Protein AF-A0AAU7BY46-F1 (afdb_monomer)

Foldseek 3Di:
DDPPPPDDQDEDEDEDQDDPDVPDPDQKDKDADADPPPRDRPNVSHIYIYGHCPPPPDD

Mean predicted aligned error: 9.15 Å

Secondary structure (DSSP, 8-state):
--GGGGPPPEEEEEEESS-S-TT--SSEEEE----TTT-----TTEEEEEEE-TTSS--

Sequence (59 aa):
MTVYAQLRGVIFLAIADFILFPSKKDWRSNHRLLDTKTYEYNLQDCHFIFLELENLIKH

Organism: NCBI:txid3141789

Radius of gyration: 15.73 Å; Cα contacts (8 Å, |Δi|>4): 64; chains: 1; bounding box: 42×17×48 Å

Solvent-accessible surface area (backbone atoms only — not comparable to full-atom values): 4134 Å² total; per-residue (Å²): 135,69,85,70,84,72,73,73,72,53,82,53,79,58,84,53,101,56,82,87,57,88,86,59,89,65,64,64,50,85,50,79,60,54,44,91,88,78,63,44,67,82,51,78,57,49,45,46,49,46,52,53,65,82,74,82,75,77,124

pLDDT: mean 72.54, std 12.44, range [46.28, 95.56]

Structure (mmCIF, N/CA/C/O backbone):
data_AF-A0AAU7BY46-F1
#
_entry.id   AF-A0AAU7BY46-F1
#
loop_
_atom_site.group_PDB
_atom_site.id
_atom_site.type_symbol
_atom_site.label_atom_id
_atom_site.label_alt_id
_atom_site.label_comp_id
_atom_site.label_asym_id
_atom_site.label_entity_id
_atom_site.label_seq_id
_atom_site.pdbx_PDB_ins_code
_atom_site.Cartn_x
_atom_site.Cartn_y
_atom_site.Cartn_z
_atom_site.occupancy
_atom_site.B_iso_or_equiv
_atom_site.auth_seq_id
_atom_site.auth_comp_id
_atom_site.auth_asym_id
_atom_site.auth_atom_id
_atom_site.pdbx_PDB_model_num
ATOM 1 N N . MET A 1 1 ? 2.648 -0.984 -33.224 1.00 46.28 1 MET A N 1
ATOM 2 C CA . MET A 1 1 ? 1.520 -0.879 -32.274 1.00 46.28 1 MET A CA 1
ATOM 3 C C . MET A 1 1 ? 1.862 -1.742 -31.077 1.00 46.28 1 MET A C 1
ATOM 5 O O . MET A 1 1 ? 1.981 -2.950 -31.222 1.00 46.28 1 MET A O 1
ATOM 9 N N . THR A 1 2 ? 2.195 -1.114 -29.956 1.00 47.91 2 THR A N 1
ATOM 10 C CA . THR A 1 2 ? 2.712 -1.786 -28.761 1.00 47.91 2 THR A CA 1
ATOM 11 C C . THR A 1 2 ? 1.576 -2.500 -28.026 1.00 47.91 2 THR A C 1
ATOM 13 O O . THR A 1 2 ? 0.541 -1.904 -27.743 1.00 47.91 2 THR A O 1
ATOM 16 N N . VAL A 1 3 ? 1.789 -3.783 -27.716 1.00 58.31 3 VAL A N 1
ATOM 17 C CA .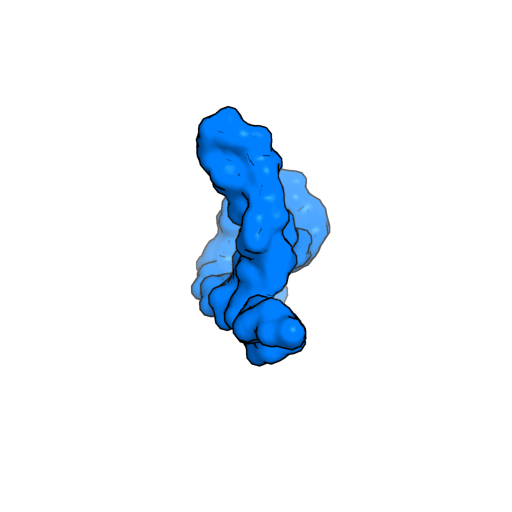 VAL A 1 3 ? 0.860 -4.726 -27.051 1.00 58.31 3 VAL A CA 1
ATOM 18 C C . VAL A 1 3 ? 0.240 -4.184 -25.747 1.00 58.31 3 VAL A C 1
ATOM 20 O O . VAL A 1 3 ? -0.818 -4.635 -25.325 1.00 58.31 3 VAL A O 1
ATOM 23 N N . TYR A 1 4 ? 0.841 -3.158 -25.146 1.00 57.28 4 TYR A N 1
ATOM 24 C CA . TYR A 1 4 ? 0.397 -2.539 -23.897 1.00 57.28 4 TYR A CA 1
ATOM 25 C C . TYR A 1 4 ? -0.789 -1.571 -24.029 1.00 57.28 4 TYR A C 1
ATOM 27 O O . TYR A 1 4 ? -1.421 -1.265 -23.025 1.00 57.28 4 TYR A O 1
ATOM 35 N N . ALA A 1 5 ? -1.143 -1.117 -25.238 1.00 57.16 5 ALA A N 1
ATOM 36 C CA . ALA A 1 5 ? -2.221 -0.136 -25.432 1.00 57.16 5 ALA A CA 1
ATOM 37 C C . ALA A 1 5 ? -3.637 -0.667 -25.104 1.00 57.16 5 ALA A C 1
ATOM 39 O O . ALA A 1 5 ? -4.599 0.094 -25.136 1.00 57.16 5 ALA A O 1
ATOM 40 N N . GLN A 1 6 ? -3.779 -1.967 -24.824 1.00 66.38 6 GLN A N 1
ATOM 41 C CA . GLN A 1 6 ? -5.063 -2.634 -24.571 1.00 66.38 6 GLN A CA 1
ATOM 42 C C . GLN A 1 6 ? -5.211 -3.183 -23.145 1.00 66.38 6 GLN A C 1
ATOM 44 O O . GLN A 1 6 ? -6.177 -3.898 -22.866 1.00 66.38 6 GLN A O 1
ATOM 49 N N . LEU A 1 7 ? -4.279 -2.884 -22.237 1.00 63.47 7 LEU A N 1
ATOM 50 C CA . LEU A 1 7 ? -4.410 -3.317 -20.848 1.00 63.47 7 LEU A CA 1
ATOM 51 C C . LEU A 1 7 ? -5.592 -2.589 -20.192 1.00 63.47 7 LEU A C 1
ATOM 53 O O . LEU A 1 7 ? -5.656 -1.364 -20.172 1.00 63.47 7 LEU A O 1
ATOM 57 N N . ARG A 1 8 ? -6.559 -3.358 -19.682 1.00 69.44 8 ARG A N 1
ATOM 58 C CA . ARG A 1 8 ? -7.678 -2.835 -18.888 1.00 69.44 8 ARG A CA 1
ATOM 59 C C . ARG A 1 8 ? -7.222 -2.747 -17.435 1.00 69.44 8 ARG A C 1
ATOM 61 O O . ARG A 1 8 ? -6.665 -3.717 -16.925 1.00 69.44 8 ARG A O 1
ATOM 68 N N . GLY A 1 9 ? -7.459 -1.607 -16.788 1.00 68.19 9 GLY A N 1
ATOM 69 C CA . GLY A 1 9 ? -7.109 -1.403 -15.381 1.00 68.19 9 GLY A CA 1
ATOM 70 C C . GLY A 1 9 ? -7.709 -2.486 -14.480 1.00 68.19 9 GLY A C 1
ATOM 71 O O . GLY A 1 9 ? -8.852 -2.907 -14.674 1.00 68.19 9 GLY A O 1
ATOM 72 N N . VAL A 1 10 ? -6.926 -2.947 -13.505 1.00 68.88 10 VAL A N 1
ATOM 73 C CA . VAL A 1 10 ? -7.333 -3.970 -12.533 1.00 68.88 10 VAL A CA 1
ATOM 74 C C . VAL A 1 10 ? -7.570 -3.283 -11.192 1.00 68.88 10 VAL A C 1
ATOM 76 O O . VAL A 1 10 ? -6.684 -2.604 -10.678 1.00 68.88 10 VAL A O 1
ATOM 79 N N . ILE A 1 11 ? -8.765 -3.460 -10.621 1.00 69.50 11 ILE A N 1
ATOM 80 C CA . ILE A 1 11 ? -9.141 -2.878 -9.326 1.00 69.50 11 ILE A CA 1
ATOM 81 C C . ILE A 1 11 ? -9.137 -3.982 -8.268 1.00 69.50 11 ILE A C 1
ATOM 83 O O . ILE A 1 11 ? -9.908 -4.936 -8.366 1.00 69.50 11 ILE A O 1
ATOM 87 N N . PHE A 1 12 ? -8.309 -3.821 -7.235 1.00 70.38 12 PHE A N 1
ATOM 88 C CA . PHE A 1 12 ? -8.367 -4.631 -6.021 1.00 70.38 12 PHE A CA 1
ATOM 89 C C . PHE A 1 12 ? -9.109 -3.849 -4.935 1.00 70.38 12 PHE A C 1
ATOM 91 O O . PHE A 1 12 ? -8.700 -2.746 -4.568 1.00 70.38 12 PHE A O 1
ATOM 98 N N . LEU A 1 13 ? -10.203 -4.418 -4.425 1.00 69.31 13 LEU A N 1
ATOM 99 C CA . LEU A 1 13 ? -11.005 -3.826 -3.357 1.00 69.31 13 LEU A CA 1
ATOM 100 C C . LEU A 1 13 ? -10.907 -4.691 -2.101 1.00 69.31 13 LEU A C 1
ATOM 102 O O . LEU A 1 13 ? -11.285 -5.861 -2.120 1.00 69.31 13 LEU A O 1
ATOM 106 N N . ALA A 1 14 ? -10.425 -4.097 -1.013 1.00 71.31 14 ALA A N 1
ATOM 107 C CA . ALA A 1 14 ? -10.458 -4.688 0.317 1.00 71.31 14 ALA A CA 1
ATOM 108 C C . ALA A 1 14 ? -11.453 -3.906 1.181 1.00 71.31 14 ALA A C 1
ATOM 110 O O . ALA A 1 14 ? -11.405 -2.676 1.225 1.00 71.31 14 ALA A O 1
ATOM 111 N N . ILE A 1 15 ? -12.348 -4.626 1.857 1.00 70.44 15 ILE A N 1
ATOM 112 C CA . ILE A 1 15 ? -13.312 -4.065 2.807 1.00 70.44 15 ILE A CA 1
ATOM 113 C C . ILE A 1 15 ? -12.898 -4.548 4.195 1.00 70.44 15 ILE A C 1
ATOM 115 O O . ILE A 1 15 ? -12.708 -5.747 4.397 1.00 70.44 15 ILE A O 1
ATOM 119 N N . ALA A 1 16 ? -12.731 -3.614 5.125 1.00 70.56 16 ALA A N 1
ATOM 120 C CA . ALA A 1 16 ? -12.339 -3.885 6.500 1.00 70.56 16 ALA A CA 1
ATOM 121 C C . ALA A 1 16 ? -13.397 -3.326 7.457 1.00 70.56 16 ALA A C 1
ATOM 123 O O . ALA A 1 16 ? -13.890 -2.219 7.254 1.00 70.56 16 ALA A O 1
ATOM 124 N N . ASP A 1 17 ? -13.719 -4.089 8.500 1.00 72.44 17 ASP A N 1
ATOM 125 C CA . ASP A 1 17 ? -14.654 -3.701 9.565 1.00 72.44 17 ASP A CA 1
ATOM 126 C C . ASP A 1 17 ? -13.906 -3.089 10.764 1.00 72.44 17 ASP A C 1
ATOM 128 O O . ASP A 1 17 ? -14.089 -3.465 11.919 1.00 72.44 17 ASP A O 1
ATOM 132 N N . PHE A 1 18 ? -12.936 -2.221 10.474 1.00 73.56 18 PHE A N 1
ATOM 133 C CA . PHE A 1 18 ? -12.157 -1.494 11.474 1.00 73.56 18 PHE A CA 1
ATOM 134 C C . PHE A 1 18 ? -11.513 -0.248 10.855 1.00 73.56 18 PHE A C 1
ATOM 136 O O . PHE A 1 18 ? -11.358 -0.149 9.637 1.00 73.56 18 PHE A O 1
ATOM 143 N N . ILE A 1 19 ? -11.111 0.692 11.713 1.00 75.31 19 ILE A N 1
ATOM 144 C CA . ILE A 1 19 ? -10.417 1.922 11.317 1.00 75.31 19 ILE A CA 1
ATOM 145 C C . ILE A 1 19 ? -8.955 1.584 11.005 1.00 75.31 19 ILE A C 1
ATOM 147 O O . ILE A 1 19 ? -8.190 1.225 11.905 1.00 75.31 19 ILE A O 1
ATOM 151 N N . LEU A 1 20 ? -8.563 1.682 9.734 1.00 77.75 20 LEU A N 1
ATOM 152 C CA . LEU A 1 20 ? -7.212 1.346 9.270 1.00 77.75 20 LEU A CA 1
ATOM 153 C C . LEU A 1 20 ? -6.251 2.533 9.436 1.00 77.75 20 LEU A C 1
ATOM 155 O O . LEU A 1 20 ? -5.073 2.337 9.747 1.00 77.75 20 LEU A O 1
ATOM 159 N N . PHE A 1 21 ? -6.744 3.763 9.279 1.00 79.88 21 PHE A N 1
ATOM 160 C CA . PHE A 1 21 ? -5.958 4.989 9.402 1.00 79.88 21 PHE A CA 1
ATOM 161 C C . PHE A 1 21 ? -6.597 5.976 10.398 1.00 79.88 21 PHE A C 1
ATOM 163 O O . PHE A 1 21 ? -7.156 6.990 9.984 1.00 79.88 21 PHE A O 1
ATOM 170 N N . PRO A 1 22 ? -6.437 5.773 11.720 1.00 76.75 22 PRO A N 1
ATOM 171 C CA . PRO A 1 22 ? -7.172 6.522 12.753 1.00 76.75 22 PRO A CA 1
ATOM 172 C C . PRO A 1 22 ? -6.875 8.027 12.809 1.00 76.75 22 PRO A C 1
ATOM 174 O O . PRO A 1 22 ? -7.599 8.784 13.446 1.00 76.75 22 PRO A O 1
ATOM 177 N N . SER A 1 23 ? -5.797 8.480 12.169 1.00 82.81 23 SER A N 1
ATOM 178 C CA . SER A 1 23 ? -5.428 9.894 12.077 1.00 82.81 23 SER A CA 1
ATOM 179 C C . SER A 1 23 ? -5.871 10.566 10.772 1.00 82.81 23 SER A C 1
ATOM 181 O O . SER A 1 23 ? -5.698 11.781 10.630 1.00 82.81 23 SER A O 1
ATOM 183 N N . LYS A 1 24 ? -6.423 9.816 9.807 1.00 75.19 24 LYS A N 1
ATOM 184 C CA . LYS A 1 24 ? -6.905 10.378 8.541 1.00 75.19 24 LYS A CA 1
ATOM 185 C C . LYS A 1 24 ? -8.343 10.859 8.689 1.00 75.19 24 LYS A C 1
ATOM 187 O O . LYS A 1 24 ? -9.204 10.140 9.166 1.00 75.19 24 LYS A O 1
ATOM 192 N N . LYS A 1 25 ? -8.593 12.093 8.242 1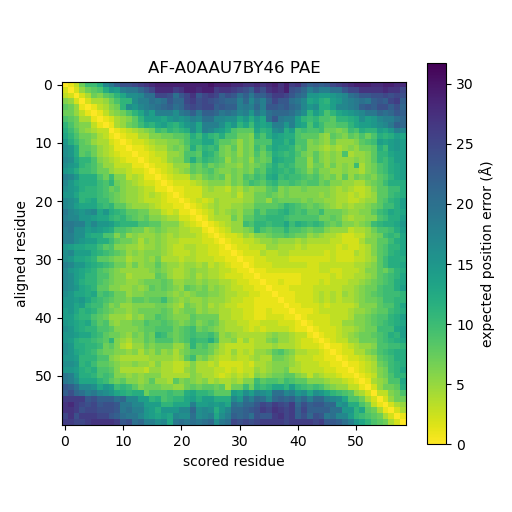.00 73.19 25 LYS A N 1
ATOM 193 C CA . LYS A 1 25 ? -9.936 12.696 8.217 1.00 73.19 25 LYS A CA 1
ATOM 194 C C . LYS A 1 25 ? -10.732 12.358 6.952 1.00 73.19 25 LYS A C 1
ATOM 196 O O . LYS A 1 25 ? -11.941 12.552 6.936 1.00 73.19 25 LYS A O 1
ATOM 201 N N . ASP A 1 26 ? -10.061 11.898 5.896 1.00 76.38 26 ASP A N 1
ATOM 202 C CA . ASP A 1 26 ? -10.699 11.529 4.633 1.00 76.38 26 ASP A CA 1
ATOM 203 C C . ASP A 1 26 ? -11.166 10.071 4.652 1.00 76.38 26 ASP A C 1
ATOM 205 O O . ASP A 1 26 ? -10.401 9.170 4.986 1.00 76.38 26 ASP A O 1
ATOM 209 N N . TRP A 1 27 ? -12.394 9.835 4.183 1.00 73.12 27 TRP A N 1
ATOM 210 C CA . TRP A 1 27 ? -13.027 8.511 4.070 1.00 73.12 27 TRP A CA 1
ATOM 211 C C . TRP A 1 27 ? -12.364 7.574 3.042 1.00 73.12 27 TRP A C 1
ATOM 213 O O . TRP A 1 27 ? -12.671 6.382 2.986 1.00 73.12 27 TRP A O 1
ATOM 223 N N . ARG A 1 28 ? -11.480 8.110 2.188 1.00 77.50 28 ARG A N 1
ATOM 224 C CA . ARG A 1 28 ? -10.814 7.382 1.103 1.00 77.50 28 ARG A CA 1
ATOM 225 C C . ARG A 1 28 ? -9.304 7.530 1.202 1.00 77.50 28 ARG A C 1
ATOM 227 O O . ARG A 1 28 ? -8.771 8.631 1.073 1.00 77.50 28 ARG A O 1
ATOM 234 N N . SER A 1 29 ? -8.603 6.402 1.283 1.00 76.88 29 SER A N 1
ATOM 235 C CA . SER A 1 29 ? -7.142 6.369 1.196 1.00 76.88 29 SER A CA 1
ATOM 236 C C . SER A 1 29 ? -6.680 5.805 -0.149 1.00 76.88 29 SER A C 1
ATOM 238 O O . SER A 1 29 ? -6.940 4.643 -0.462 1.00 76.88 29 SER A O 1
ATOM 240 N N . ASN A 1 30 ? -5.983 6.621 -0.949 1.00 80.31 30 ASN A N 1
ATOM 241 C CA . ASN A 1 30 ? -5.386 6.197 -2.220 1.00 80.31 30 ASN A CA 1
ATOM 242 C C . ASN A 1 30 ? -3.924 5.790 -2.017 1.00 80.31 30 ASN A C 1
ATOM 244 O O . ASN A 1 30 ? -3.128 6.579 -1.503 1.00 80.31 30 ASN A O 1
ATOM 248 N N . HIS A 1 31 ? -3.560 4.597 -2.480 1.00 83.00 31 HIS A N 1
ATOM 249 C CA . HIS A 1 31 ? -2.188 4.098 -2.425 1.00 83.00 31 HIS A CA 1
ATOM 250 C C . HIS A 1 31 ? -1.661 3.824 -3.834 1.00 83.00 31 HIS A C 1
ATOM 252 O O . HIS A 1 31 ? -2.384 3.320 -4.695 1.00 83.00 31 HIS A O 1
ATOM 258 N N . ARG A 1 32 ? -0.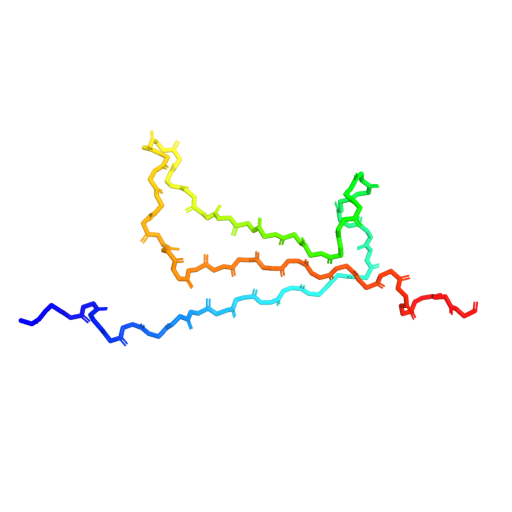392 4.178 -4.058 1.00 82.44 32 ARG A N 1
ATOM 259 C CA . ARG A 1 32 ? 0.350 3.924 -5.299 1.00 82.44 32 ARG A CA 1
ATOM 260 C C . ARG A 1 32 ? 1.4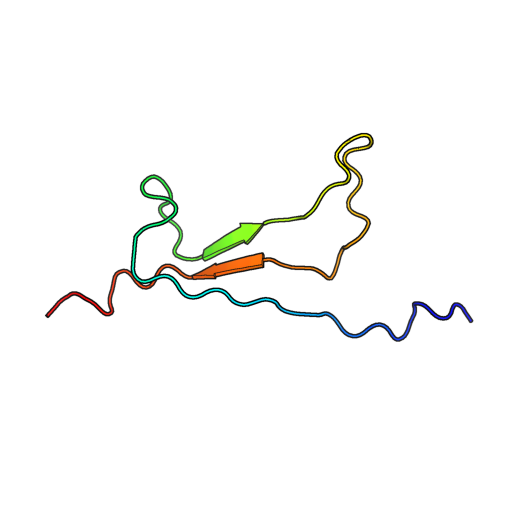56 2.915 -5.016 1.00 82.44 32 ARG A C 1
A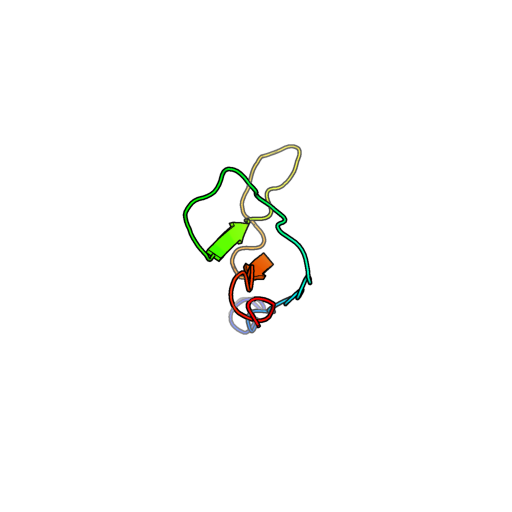TOM 262 O O . ARG A 1 32 ? 2.078 2.981 -3.958 1.00 82.44 32 ARG A O 1
ATOM 269 N N . LEU A 1 33 ? 1.700 2.013 -5.962 1.00 86.00 33 LEU A N 1
ATOM 270 C CA . LEU A 1 33 ? 2.826 1.085 -5.911 1.00 86.00 33 LEU A CA 1
ATOM 271 C C . LEU A 1 33 ? 4.036 1.702 -6.606 1.00 86.00 33 LEU A C 1
ATOM 273 O O . LEU A 1 33 ? 3.966 2.000 -7.795 1.00 86.00 33 LEU A O 1
ATOM 277 N N . LEU A 1 34 ? 5.129 1.873 -5.870 1.00 89.88 34 LEU A N 1
ATOM 278 C CA . LEU A 1 34 ? 6.408 2.311 -6.419 1.00 89.88 34 LEU A CA 1
ATOM 279 C C . LEU A 1 34 ? 7.391 1.142 -6.422 1.00 89.88 34 LEU A C 1
ATOM 281 O O . LEU A 1 34 ? 7.366 0.317 -5.503 1.00 89.88 34 LEU A O 1
ATOM 285 N N . ASP A 1 35 ? 8.270 1.092 -7.421 1.00 90.19 35 ASP A N 1
ATOM 286 C CA . ASP A 1 35 ? 9.448 0.229 -7.357 1.00 90.19 35 ASP A CA 1
ATOM 287 C C . ASP A 1 35 ? 10.303 0.613 -6.138 1.00 90.19 35 ASP A C 1
ATOM 289 O O . ASP A 1 35 ? 10.533 1.789 -5.861 1.00 90.19 35 ASP A O 1
ATOM 293 N N . THR A 1 36 ? 10.773 -0.372 -5.377 1.00 92.00 36 THR A N 1
ATOM 294 C CA . THR A 1 36 ? 11.443 -0.117 -4.093 1.00 92.00 36 THR A CA 1
ATOM 295 C C . THR A 1 36 ? 12.879 0.380 -4.234 1.00 92.00 36 THR A C 1
ATOM 29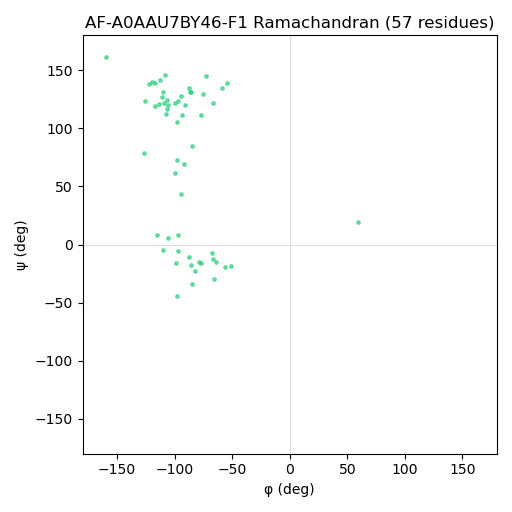7 O O . THR A 1 36 ? 13.436 0.898 -3.266 1.00 92.00 36 THR A O 1
ATOM 300 N N . LYS A 1 37 ? 13.494 0.227 -5.412 1.00 94.44 37 LYS A N 1
ATOM 301 C CA . LYS A 1 37 ? 14.853 0.700 -5.696 1.00 94.44 37 LYS A CA 1
ATOM 302 C C . LYS A 1 37 ? 14.840 2.041 -6.416 1.00 94.44 37 LYS A C 1
ATOM 304 O O . LYS A 1 37 ? 15.636 2.910 -6.072 1.00 94.44 37 LYS A O 1
ATOM 309 N N . THR A 1 38 ? 13.976 2.198 -7.416 1.00 95.56 38 THR A N 1
ATOM 310 C CA . THR A 1 38 ? 13.954 3.386 -8.285 1.00 95.56 38 THR A CA 1
ATOM 311 C C . THR A 1 38 ? 12.887 4.400 -7.890 1.00 95.56 38 THR A C 1
ATOM 313 O O . THR A 1 38 ? 12.962 5.547 -8.322 1.00 95.56 38 THR A O 1
ATOM 316 N N . TYR A 1 39 ? 11.914 4.006 -7.060 1.00 89.69 39 TYR A N 1
ATOM 317 C CA . TYR A 1 39 ? 10.713 4.786 -6.744 1.00 89.69 39 TYR A CA 1
ATOM 318 C C . TYR A 1 39 ? 9.855 5.122 -7.974 1.00 89.69 39 TYR A C 1
ATOM 320 O O . TYR A 1 39 ? 9.017 6.025 -7.926 1.00 89.69 39 TYR A O 1
ATOM 328 N N . GLU A 1 40 ? 10.031 4.391 -9.078 1.00 92.25 40 GLU A N 1
ATOM 329 C CA . GLU A 1 40 ? 9.238 4.575 -10.289 1.00 92.25 40 GLU A CA 1
ATOM 330 C C . GLU A 1 40 ? 7.805 4.056 -10.123 1.00 92.25 40 GLU A C 1
ATOM 332 O O . GLU A 1 40 ? 7.545 3.046 -9.469 1.00 92.25 40 GLU A O 1
ATOM 337 N N . TYR A 1 41 ? 6.858 4.747 -10.764 1.00 86.81 41 TYR A N 1
ATOM 338 C CA . TYR A 1 41 ? 5.443 4.376 -10.809 1.00 86.81 41 TYR A CA 1
ATOM 339 C C . TYR A 1 41 ? 5.133 3.643 -12.123 1.00 86.81 41 TYR A C 1
ATOM 341 O O . TYR A 1 41 ? 4.533 4.213 -13.036 1.00 86.81 41 TYR A O 1
ATOM 349 N N . ASN A 1 42 ? 5.588 2.393 -12.259 1.00 83.69 42 ASN A N 1
ATOM 350 C CA . ASN A 1 42 ? 5.408 1.621 -13.500 1.00 83.69 42 ASN A CA 1
ATOM 351 C C . ASN A 1 42 ? 4.019 0.960 -13.609 1.00 83.69 42 ASN A C 1
ATOM 353 O O . ASN A 1 42 ? 3.559 0.682 -14.713 1.00 83.69 42 ASN A O 1
ATOM 357 N N . LEU A 1 43 ? 3.329 0.725 -12.486 1.00 81.06 43 LEU A N 1
ATOM 358 C CA . LEU A 1 43 ? 2.005 0.086 -12.439 1.00 81.06 43 LEU A CA 1
ATOM 359 C C . LEU A 1 43 ? 0.887 1.127 -12.299 1.00 81.06 43 LEU A C 1
ATOM 361 O O . LEU A 1 43 ? 0.168 1.150 -11.301 1.00 81.06 43 LEU A O 1
ATOM 365 N N . GLN A 1 44 ? 0.765 2.013 -13.291 1.00 76.94 44 GLN A N 1
ATOM 366 C CA . GLN A 1 44 ? -0.032 3.237 -13.154 1.00 76.94 44 GLN A CA 1
ATOM 367 C C . GLN A 1 44 ? -1.535 3.018 -12.980 1.00 76.94 44 GLN A C 1
ATOM 369 O O . GLN A 1 44 ? -2.180 3.806 -12.291 1.00 76.94 44 GLN A O 1
ATOM 374 N N . ASP A 1 45 ? -2.049 1.929 -13.542 1.00 73.88 45 ASP A N 1
ATOM 375 C CA . ASP A 1 45 ? -3.461 1.547 -13.475 1.00 73.88 45 ASP A CA 1
ATOM 376 C C . ASP A 1 45 ? -3.749 0.522 -12.363 1.00 73.88 45 ASP A C 1
ATOM 378 O O . ASP A 1 45 ? -4.848 -0.031 -12.289 1.00 73.88 45 ASP A O 1
ATOM 382 N N . CYS A 1 46 ? -2.761 0.231 -11.506 1.00 75.44 46 CYS A N 1
ATOM 383 C CA . CYS A 1 46 ? -2.913 -0.659 -10.360 1.00 75.44 46 CYS A CA 1
ATOM 384 C C . CYS A 1 46 ? -3.144 0.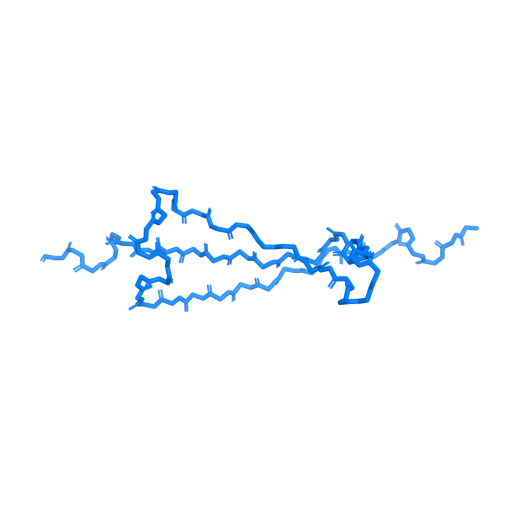171 -9.094 1.00 75.44 46 CYS A C 1
ATOM 386 O O . CYS A 1 46 ? -2.225 0.793 -8.554 1.00 75.44 46 CYS A O 1
ATOM 388 N N . HIS A 1 47 ? -4.387 0.175 -8.616 1.00 72.75 47 HIS A N 1
ATOM 389 C CA . HIS A 1 47 ? -4.796 0.971 -7.466 1.00 72.75 47 HIS A CA 1
ATOM 390 C C . HIS A 1 47 ? -5.268 0.099 -6.309 1.00 72.75 47 HIS A C 1
ATOM 392 O O . HIS A 1 47 ? -6.042 -0.840 -6.494 1.00 72.75 47 HIS A O 1
ATOM 398 N N . PHE A 1 48 ? -4.864 0.498 -5.102 1.00 75.88 48 PHE A N 1
ATOM 399 C CA . PHE A 1 48 ? -5.457 0.029 -3.856 1.00 75.88 48 PHE A CA 1
ATOM 400 C C . PHE A 1 48 ? -6.248 1.174 -3.247 1.00 75.88 48 PHE A C 1
ATOM 402 O O . PHE A 1 48 ? -5.707 2.257 -2.983 1.00 75.88 48 PHE A O 1
ATOM 409 N N . ILE A 1 49 ? -7.537 0.925 -3.049 1.00 75.44 49 ILE A N 1
ATOM 410 C CA . ILE A 1 49 ? -8.447 1.856 -2.398 1.00 75.44 49 ILE A CA 1
ATOM 411 C C . ILE A 1 49 ? -8.934 1.175 -1.129 1.00 75.44 49 ILE A C 1
ATOM 413 O O . ILE A 1 49 ? -9.568 0.123 -1.193 1.00 75.44 49 ILE A O 1
ATOM 417 N N . PHE A 1 50 ? -8.637 1.795 0.009 1.00 75.50 50 PHE A N 1
ATOM 418 C CA . PHE A 1 50 ? -9.231 1.416 1.284 1.00 75.50 50 PHE A CA 1
ATOM 419 C C . PHE A 1 50 ? -10.407 2.346 1.547 1.00 75.50 50 PHE A C 1
ATOM 421 O O . PHE A 1 50 ? -10.255 3.574 1.523 1.00 75.50 50 PHE A O 1
ATOM 428 N N . LEU A 1 51 ? -11.573 1.737 1.737 1.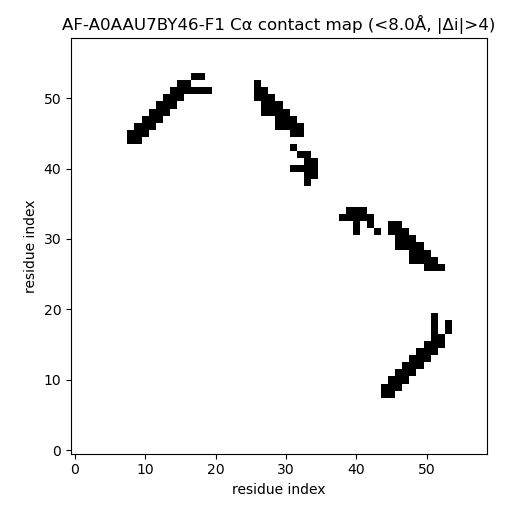00 72.00 51 LEU A N 1
ATOM 429 C CA . LEU A 1 51 ? -12.806 2.411 2.108 1.00 72.00 51 LEU A CA 1
ATOM 430 C C . LEU A 1 51 ? -13.093 2.066 3.565 1.00 72.00 51 LEU A C 1
ATOM 432 O O . LEU A 1 51 ? -13.368 0.909 3.879 1.00 72.00 51 LEU A O 1
ATOM 436 N N . GLU A 1 52 ? -13.005 3.063 4.440 1.00 68.31 52 GLU A N 1
ATOM 437 C CA . GLU A 1 52 ? -13.333 2.904 5.855 1.00 68.31 52 GLU A CA 1
ATOM 438 C C . GLU A 1 52 ? -14.797 3.297 6.062 1.00 68.31 52 GLU A C 1
ATOM 440 O O . GLU A 1 52 ? -15.188 4.453 5.895 1.00 68.31 52 GLU A O 1
ATOM 445 N N . LEU A 1 53 ? -15.640 2.313 6.373 1.00 68.69 53 LEU A N 1
ATOM 446 C CA . LEU A 1 53 ? -17.074 2.508 6.567 1.00 68.69 53 LEU A CA 1
ATOM 447 C C . LEU A 1 53 ? -17.364 2.786 8.048 1.00 68.69 53 LEU A C 1
ATOM 449 O O . LEU A 1 53 ? -17.992 1.978 8.723 1.00 68.69 53 LEU 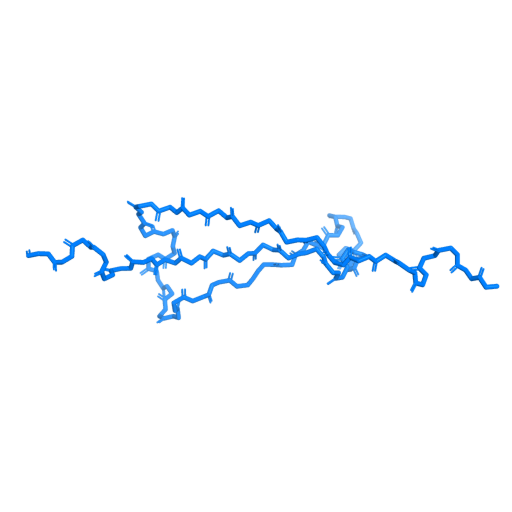A O 1
ATOM 453 N N . GLU A 1 54 ? -16.950 3.951 8.559 1.00 59.00 54 GLU A N 1
ATOM 454 C CA . GLU A 1 54 ? -17.203 4.353 9.962 1.00 59.00 54 GLU A CA 1
ATOM 455 C C . GLU A 1 54 ? -18.700 4.350 10.355 1.00 59.00 54 GLU A C 1
ATOM 457 O O . GLU A 1 54 ? -19.037 4.330 11.539 1.00 59.00 54 GLU A O 1
ATOM 462 N N . ASN A 1 55 ? -19.613 4.382 9.375 1.00 52.75 55 ASN A N 1
ATOM 463 C CA . ASN A 1 55 ? -21.050 4.587 9.584 1.00 52.75 55 ASN A CA 1
ATOM 464 C C . ASN A 1 55 ? -21.930 3.331 9.430 1.00 52.75 55 ASN A C 1
ATOM 466 O O . ASN A 1 55 ? -23.146 3.461 9.525 1.00 52.75 55 ASN A O 1
ATOM 470 N N . LEU A 1 56 ? -21.371 2.131 9.229 1.00 49.41 56 LEU A N 1
ATOM 471 C CA . LEU A 1 56 ? -22.166 0.885 9.233 1.00 49.41 56 LEU A CA 1
ATOM 472 C C . LEU A 1 56 ? -22.342 0.270 10.635 1.00 49.41 56 LEU A C 1
ATOM 474 O O . LEU A 1 56 ? -23.173 -0.614 10.801 1.00 49.41 56 LEU A O 1
ATOM 478 N N . ILE A 1 57 ? -21.608 0.763 11.641 1.00 47.28 57 ILE A N 1
ATOM 479 C CA . ILE A 1 57 ? -21.574 0.191 13.004 1.00 47.28 57 ILE A CA 1
ATOM 480 C C . ILE A 1 57 ? -22.266 1.099 14.042 1.00 47.28 57 ILE A C 1
ATOM 482 O O . ILE A 1 57 ? -22.425 0.725 15.201 1.00 47.28 57 ILE A O 1
ATOM 486 N N . LYS A 1 58 ? -22.725 2.298 13.662 1.00 46.78 58 LYS A N 1
ATOM 487 C CA . LYS A 1 58 ? -23.476 3.175 14.578 1.00 46.78 58 LYS A CA 1
ATOM 488 C C . LYS A 1 58 ? -24.963 2.801 14.564 1.00 46.78 58 LYS A C 1
ATOM 490 O O . LYS A 1 58 ? -25.738 3.398 13.818 1.00 46.78 58 LYS A O 1
ATOM 495 N N . HIS A 1 59 ? -25.322 1.804 15.373 1.00 47.06 59 HIS A N 1
ATOM 496 C CA . HIS A 1 59 ? -26.689 1.545 15.838 1.00 47.06 59 HIS A CA 1
ATOM 497 C C . HIS A 1 59 ? -26.910 2.166 17.217 1.00 47.06 59 HIS A C 1
ATOM 499 O O . HIS A 1 59 ? -26.012 2.015 18.076 1.00 47.06 59 HIS A O 1
#

Nearest PDB structures (foldseek):
  6f1t-assembly1_i  TM=5.025E-01  e=5.378E+00  Homo sapiens